Protein AF-T2S8B1-F1 (afdb_monomer_lite)

Sequence (122 aa):
MKKNGHFKDFAWKKCLLGASVVALLVGCSPHIIETNEVALKL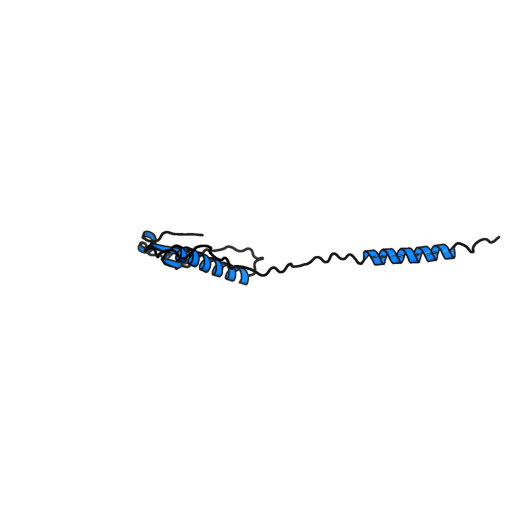NYHPASAKAQALDEKILLLRPAFQYSDNIAKEYENKFKNQTAIKVEEILQNQGYKVISVDSSDKDDFSFAQKKKGIWLSL

Structure (mmCIF, N/CA/C/O backbone):
data_AF-T2S8B1-F1
#
_entry.id   AF-T2S8B1-F1
#
loop_
_atom_site.group_PDB
_atom_site.id
_atom_site.type_symbol
_atom_site.label_atom_id
_atom_site.label_alt_id
_atom_site.label_comp_id
_atom_site.label_asym_id
_atom_site.label_entity_id
_atom_site.label_seq_id
_atom_site.pdbx_PDB_ins_code
_atom_site.Cartn_x
_atom_site.Cartn_y
_atom_site.Cartn_z
_atom_site.occupancy
_atom_site.B_iso_or_equiv
_atom_site.auth_seq_id
_atom_site.auth_comp_id
_atom_site.auth_asym_id
_atom_site.auth_atom_id
_atom_site.pdbx_PDB_model_num
ATOM 1 N N . MET A 1 1 ? 28.554 24.770 -88.833 1.00 37.09 1 MET A N 1
ATOM 2 C CA . MET A 1 1 ? 29.086 24.234 -87.550 1.00 37.09 1 MET A CA 1
ATOM 3 C C . MET A 1 1 ? 29.748 25.401 -86.824 1.00 37.09 1 MET A C 1
ATOM 5 O O . MET A 1 1 ? 30.486 26.106 -87.482 1.00 37.09 1 MET A O 1
ATOM 9 N N . LYS A 1 2 ? 29.501 25.757 -85.560 1.00 38.88 2 LYS A N 1
ATOM 10 C CA . LYS A 1 2 ? 29.122 25.000 -84.361 1.00 38.88 2 LYS A CA 1
ATOM 11 C C . LYS A 1 2 ? 28.111 25.814 -83.525 1.00 38.88 2 LYS A C 1
ATOM 13 O O . LYS A 1 2 ? 28.406 26.930 -83.118 1.00 38.88 2 LYS A O 1
ATOM 18 N N . LYS A 1 3 ? 26.942 25.227 -83.244 1.00 51.19 3 LYS A N 1
ATOM 19 C CA . LYS A 1 3 ? 26.180 25.496 -82.009 1.00 51.19 3 LYS A CA 1
ATOM 20 C C . LYS A 1 3 ? 26.994 24.907 -80.846 1.00 51.19 3 LYS A C 1
ATOM 22 O O . LYS A 1 3 ? 27.731 23.964 -81.114 1.00 51.19 3 LYS A O 1
ATOM 27 N N . ASN A 1 4 ? 26.898 25.468 -79.632 1.00 48.06 4 ASN A N 1
ATOM 28 C CA . ASN A 1 4 ? 27.032 24.789 -78.314 1.00 48.06 4 ASN A CA 1
ATOM 29 C C . ASN A 1 4 ? 27.369 25.760 -77.153 1.00 48.06 4 ASN A C 1
ATOM 31 O O . ASN A 1 4 ? 28.161 25.431 -76.276 1.00 48.06 4 ASN A O 1
ATOM 35 N N . GLY A 1 5 ? 26.764 26.954 -77.111 1.00 51.72 5 GLY A N 1
ATOM 36 C CA . GLY A 1 5 ? 26.863 27.849 -75.943 1.00 51.72 5 GLY A CA 1
ATOM 37 C C . GLY A 1 5 ? 25.795 27.613 -74.866 1.00 51.72 5 GLY A C 1
ATOM 38 O O . GLY A 1 5 ? 25.957 28.043 -73.737 1.00 51.72 5 GLY A O 1
ATOM 39 N N . HIS A 1 6 ? 24.709 26.904 -75.186 1.00 50.03 6 HIS A N 1
ATOM 40 C CA . HIS A 1 6 ? 23.467 26.975 -74.400 1.00 50.03 6 HIS A CA 1
ATOM 41 C C . HIS A 1 6 ? 23.250 25.812 -73.409 1.00 50.03 6 HIS A C 1
ATOM 43 O O . HIS A 1 6 ? 22.222 25.752 -72.737 1.00 50.03 6 HIS A O 1
ATOM 49 N N . PHE A 1 7 ? 24.185 24.855 -73.334 1.00 50.47 7 PHE A N 1
ATOM 50 C CA . PHE A 1 7 ? 24.013 23.622 -72.545 1.00 50.47 7 PHE A CA 1
ATOM 51 C C . PHE A 1 7 ? 24.642 23.696 -71.142 1.00 50.47 7 PHE A C 1
ATOM 53 O O . PHE A 1 7 ? 24.221 22.974 -70.240 1.00 50.47 7 PHE A O 1
ATOM 60 N N . LYS A 1 8 ? 25.630 24.578 -70.929 1.00 49.50 8 LYS A N 1
ATOM 61 C CA . LYS A 1 8 ? 26.350 24.681 -69.647 1.00 49.50 8 LYS A CA 1
ATOM 62 C C . LYS A 1 8 ? 25.546 25.405 -68.560 1.00 49.50 8 LYS A C 1
ATOM 64 O O . LYS A 1 8 ? 25.547 24.953 -67.418 1.00 49.50 8 LYS A O 1
ATOM 69 N N . ASP A 1 9 ? 24.782 26.436 -68.919 1.00 52.03 9 ASP A N 1
ATOM 70 C CA . ASP A 1 9 ? 23.991 27.208 -67.946 1.00 52.03 9 ASP A CA 1
ATOM 71 C C . ASP A 1 9 ? 22.793 26.432 -67.383 1.00 52.03 9 ASP A C 1
ATOM 73 O O . ASP A 1 9 ? 22.366 26.646 -66.246 1.00 52.03 9 ASP A O 1
ATOM 77 N N . PHE A 1 10 ? 22.260 25.483 -68.159 1.00 51.00 10 PHE A N 1
ATOM 78 C CA . PHE A 1 10 ? 21.104 24.686 -67.752 1.00 51.00 10 PHE A CA 1
ATOM 79 C C . PHE A 1 10 ? 21.473 23.608 -66.722 1.00 51.00 10 PHE A C 1
ATOM 81 O O . PHE A 1 10 ? 20.703 23.334 -65.800 1.00 51.00 10 PHE A O 1
ATOM 88 N N . ALA A 1 11 ? 22.672 23.028 -66.842 1.00 53.75 11 ALA A N 1
ATOM 89 C CA . ALA A 1 11 ? 23.178 22.018 -65.915 1.00 53.75 11 ALA A CA 1
ATOM 90 C C . ALA A 1 11 ? 23.499 22.612 -64.531 1.00 53.75 11 ALA A C 1
ATOM 92 O O . ALA A 1 11 ? 23.162 22.014 -63.510 1.00 53.75 11 ALA A O 1
ATOM 93 N N . TRP A 1 12 ? 24.064 23.825 -64.485 1.00 51.28 12 TRP A N 1
ATOM 94 C CA . TRP A 1 12 ? 24.413 24.497 -63.227 1.00 51.28 12 TRP A CA 1
ATOM 95 C C . TRP A 1 12 ? 23.177 24.880 -62.397 1.00 51.28 12 TRP A C 1
ATOM 97 O O . TRP A 1 12 ? 23.136 24.650 -61.187 1.00 51.28 12 TRP A O 1
ATOM 107 N N . LYS A 1 13 ? 22.120 25.390 -63.050 1.00 50.66 13 LYS A N 1
ATOM 108 C CA . LYS A 1 13 ? 20.852 25.724 -62.376 1.00 50.66 13 LYS A CA 1
ATOM 109 C C . LYS A 1 13 ? 20.132 24.497 -61.810 1.00 50.66 13 LYS A C 1
ATOM 111 O O . LYS A 1 13 ? 19.527 24.596 -60.745 1.00 50.66 13 LYS A O 1
ATOM 116 N N . LYS A 1 14 ? 20.215 23.339 -62.477 1.00 50.62 14 LYS A N 1
ATOM 117 C CA . LYS A 1 14 ? 19.619 22.093 -61.967 1.00 50.62 14 LYS A CA 1
ATOM 118 C C . LYS A 1 14 ? 20.369 21.519 -60.762 1.00 50.62 14 LYS A C 1
ATOM 120 O O . LYS A 1 14 ? 19.715 21.017 -59.853 1.00 50.62 14 LYS A O 1
ATOM 125 N N . CYS A 1 15 ? 21.695 21.654 -60.704 1.00 52.75 15 CYS A N 1
ATOM 126 C CA . CYS A 1 15 ? 22.467 21.236 -59.529 1.00 52.75 15 CYS A CA 1
ATOM 127 C C . CYS A 1 15 ? 22.177 22.097 -58.287 1.00 52.75 15 CYS A C 1
ATOM 129 O O . CYS A 1 15 ? 22.045 21.552 -57.193 1.00 52.75 15 CYS A O 1
ATOM 131 N N . LEU A 1 16 ? 22.007 23.416 -58.447 1.00 53.12 16 LEU A N 1
ATOM 132 C CA . LEU A 1 16 ? 21.662 24.315 -57.333 1.00 53.12 16 LEU A CA 1
ATOM 133 C C . LEU A 1 16 ? 20.270 24.032 -56.749 1.00 53.12 16 LEU A C 1
ATOM 135 O O . LEU A 1 16 ? 20.091 24.066 -55.533 1.00 53.12 16 LEU A O 1
ATOM 139 N N . LEU A 1 17 ? 19.296 23.698 -57.599 1.00 52.44 17 LEU A N 1
ATOM 140 C CA . LEU A 1 17 ? 17.947 23.345 -57.148 1.00 52.44 17 LEU A CA 1
ATOM 141 C C . LEU A 1 17 ? 17.897 21.969 -56.463 1.00 52.44 17 LEU A C 1
ATOM 143 O O . LEU A 1 17 ? 17.157 21.802 -55.499 1.00 52.44 17 LEU A O 1
ATOM 147 N N . GLY A 1 18 ? 18.709 21.003 -56.908 1.00 53.03 18 GLY A N 1
ATOM 148 C CA . GLY A 1 18 ? 18.773 19.668 -56.300 1.00 53.03 18 GLY A CA 1
ATOM 149 C C . GLY A 1 18 ? 19.354 19.669 -54.882 1.00 53.03 18 GLY A C 1
ATOM 150 O O . GLY A 1 18 ? 18.817 19.004 -53.999 1.00 53.03 18 GLY A O 1
ATOM 151 N N . ALA A 1 19 ? 20.399 20.464 -54.632 1.00 54.19 19 ALA A N 1
ATOM 152 C CA . ALA A 1 19 ? 21.019 20.558 -53.308 1.00 54.19 19 ALA A CA 1
ATOM 153 C C . ALA A 1 19 ? 20.104 21.231 -52.264 1.00 54.19 19 ALA A C 1
ATOM 155 O O . ALA A 1 19 ? 20.130 20.866 -51.089 1.00 54.19 19 ALA A O 1
ATOM 156 N N . SER A 1 20 ? 19.247 22.168 -52.691 1.00 52.59 20 SER A N 1
ATOM 157 C CA . SER A 1 20 ? 18.318 22.869 -51.796 1.00 52.59 20 SER A CA 1
ATOM 158 C C . SER A 1 20 ? 17.192 21.974 -51.266 1.00 52.59 20 SER A C 1
ATOM 160 O O . SER A 1 20 ? 16.754 22.170 -50.135 1.00 52.59 20 SER A O 1
ATOM 162 N N . VAL A 1 21 ? 16.723 20.995 -52.049 1.00 55.69 21 VAL A N 1
ATOM 163 C CA . VAL A 1 21 ? 15.638 20.086 -51.626 1.00 55.69 21 VAL A CA 1
ATOM 164 C C . VAL A 1 21 ? 16.138 19.058 -50.608 1.00 55.69 21 VAL A C 1
ATOM 166 O O . VAL A 1 21 ? 15.418 18.724 -49.672 1.00 55.69 21 VAL A O 1
ATOM 169 N N . VAL A 1 22 ? 17.389 18.605 -50.728 1.00 54.31 22 VAL A N 1
ATOM 170 C CA . VAL A 1 22 ? 17.976 17.642 -49.779 1.00 54.31 22 VAL A CA 1
ATOM 171 C C . VAL A 1 22 ? 18.203 18.283 -48.405 1.00 54.31 22 VAL A C 1
ATOM 173 O O . VAL A 1 22 ? 17.934 17.644 -47.392 1.00 54.31 22 VAL A O 1
ATOM 176 N N . ALA A 1 23 ? 18.601 19.560 -48.353 1.00 56.38 23 ALA A N 1
ATOM 177 C CA . ALA A 1 23 ? 18.755 20.299 -47.095 1.00 56.38 23 ALA A CA 1
ATOM 178 C C . ALA A 1 23 ? 17.425 20.500 -46.339 1.00 56.38 23 ALA A C 1
ATOM 180 O O . ALA A 1 23 ? 17.411 20.502 -45.112 1.00 56.38 23 ALA A O 1
ATOM 181 N N . LEU A 1 24 ? 16.302 20.619 -47.058 1.00 54.19 24 LEU A N 1
ATOM 182 C CA . LEU A 1 24 ? 14.967 20.735 -46.459 1.00 54.19 24 LEU A CA 1
ATOM 183 C C . LEU A 1 24 ? 14.453 19.410 -45.867 1.00 54.19 24 LEU A C 1
ATOM 185 O O . LEU A 1 24 ? 13.604 19.439 -44.982 1.00 54.19 24 LEU A O 1
ATOM 189 N N . LEU A 1 25 ? 14.970 18.258 -46.312 1.00 54.66 25 LEU A N 1
ATOM 190 C CA . LEU A 1 25 ? 14.494 16.935 -45.881 1.00 54.66 25 LEU A CA 1
ATOM 191 C C . LEU A 1 25 ? 15.266 16.340 -44.693 1.00 54.66 25 LEU A C 1
ATOM 193 O O . LEU A 1 25 ? 14.736 15.469 -44.011 1.00 54.66 25 LEU A O 1
ATOM 197 N N . VAL A 1 26 ? 16.472 16.829 -44.388 1.00 56.03 26 VAL A N 1
ATOM 198 C CA . VAL A 1 26 ? 17.228 16.426 -43.180 1.00 56.03 26 VAL A CA 1
ATOM 199 C C . VAL A 1 26 ? 16.809 17.185 -41.910 1.00 56.03 26 VAL A C 1
ATOM 201 O O . VAL A 1 26 ? 17.327 16.909 -40.833 1.00 56.03 26 VAL A O 1
ATOM 204 N N . GLY A 1 27 ? 15.859 18.123 -42.013 1.00 50.53 27 GLY A N 1
ATOM 205 C CA . GLY A 1 27 ? 15.382 18.947 -40.893 1.00 50.53 27 GLY A CA 1
ATOM 206 C C . GLY A 1 27 ? 14.158 18.411 -40.141 1.00 50.53 27 GLY A C 1
ATOM 207 O O . GLY A 1 27 ? 13.821 18.945 -39.089 1.00 50.53 27 GLY A O 1
ATOM 208 N N . CYS A 1 28 ? 13.496 17.359 -40.631 1.00 60.09 28 CYS A N 1
ATOM 209 C CA . CYS A 1 28 ? 12.360 16.732 -39.950 1.00 60.09 28 CYS A CA 1
ATOM 210 C C . CYS A 1 28 ? 12.799 15.451 -39.242 1.00 60.09 28 CYS A C 1
ATOM 212 O O . CYS A 1 28 ? 12.247 14.381 -39.484 1.00 60.09 28 CYS A O 1
ATOM 214 N N . SER A 1 29 ? 13.801 15.550 -38.367 1.00 49.81 29 SER A N 1
ATOM 215 C CA . SER A 1 29 ? 13.947 14.518 -37.346 1.00 49.81 29 SER A CA 1
ATOM 216 C C . SER A 1 29 ? 12.747 14.693 -36.417 1.00 49.81 29 SER A C 1
ATOM 218 O O . SER A 1 29 ? 12.625 15.772 -35.824 1.00 49.81 29 SER A O 1
ATOM 220 N N . PRO A 1 30 ? 11.801 13.738 -36.332 1.00 56.31 30 PRO A N 1
ATOM 221 C CA . PRO A 1 30 ? 10.758 13.850 -35.337 1.00 56.31 30 PRO A CA 1
ATOM 222 C C . PRO A 1 30 ? 11.483 13.922 -34.000 1.00 56.31 30 PRO A C 1
ATOM 224 O O . PRO A 1 30 ? 12.239 13.017 -33.646 1.00 56.31 30 PRO A O 1
ATOM 227 N N . HIS A 1 31 ? 11.296 15.027 -33.281 1.00 52.78 31 HIS A N 1
ATOM 228 C CA . HIS A 1 31 ? 11.609 15.078 -31.865 1.00 52.78 31 HIS A CA 1
ATOM 229 C C . HIS A 1 31 ? 10.639 14.094 -31.207 1.00 52.78 31 HIS A C 1
ATOM 231 O O . HIS A 1 31 ? 9.553 14.455 -30.759 1.00 52.78 31 HIS A O 1
ATOM 237 N N . ILE A 1 32 ? 10.988 12.809 -31.257 1.00 54.50 32 ILE A N 1
ATOM 238 C CA . ILE A 1 32 ? 10.390 11.804 -30.405 1.00 54.50 32 ILE A CA 1
ATOM 239 C C . ILE A 1 32 ? 10.825 12.262 -29.027 1.00 54.50 32 ILE A C 1
ATOM 241 O O . ILE A 1 32 ? 12.008 12.242 -28.693 1.00 54.50 32 ILE A O 1
ATOM 245 N N . ILE A 1 33 ? 9.870 12.800 -28.280 1.00 56.59 33 ILE A N 1
ATOM 246 C CA . ILE A 1 33 ? 10.015 13.011 -26.851 1.00 56.59 33 ILE A CA 1
ATOM 247 C C . ILE A 1 33 ? 10.091 11.594 -26.275 1.00 56.59 33 ILE A C 1
ATOM 249 O O . ILE A 1 33 ? 9.080 11.002 -25.900 1.00 56.59 33 ILE A O 1
ATOM 253 N N . GLU A 1 34 ? 11.278 10.990 -26.339 1.00 58.84 34 GLU A N 1
ATOM 254 C CA . GLU A 1 34 ? 11.610 9.845 -25.512 1.00 58.84 34 GLU A CA 1
ATOM 255 C C . GLU A 1 34 ? 11.482 10.331 -24.071 1.00 58.84 34 GLU A C 1
ATOM 257 O O . GLU A 1 34 ? 12.024 11.370 -23.710 1.00 58.84 34 GLU A O 1
ATOM 262 N N . THR A 1 35 ? 10.662 9.612 -23.311 1.00 57.09 35 THR A N 1
ATOM 263 C CA . THR A 1 35 ? 10.375 9.819 -21.890 1.00 57.09 35 THR A CA 1
ATOM 264 C C . THR A 1 35 ? 9.682 11.142 -21.545 1.00 57.09 35 THR A C 1
ATOM 266 O O . THR A 1 35 ? 10.249 12.117 -21.064 1.00 57.09 35 THR A O 1
ATOM 269 N N . ASN A 1 36 ? 8.351 11.129 -21.661 1.00 55.84 36 ASN A N 1
ATOM 270 C CA . ASN A 1 36 ? 7.527 11.946 -20.775 1.00 55.84 36 ASN A CA 1
ATOM 271 C C . ASN A 1 36 ? 7.716 11.396 -19.346 1.00 55.84 36 ASN A C 1
ATOM 273 O O . ASN A 1 36 ? 6.995 10.492 -18.921 1.00 55.84 36 ASN A O 1
ATOM 277 N N . GLU A 1 37 ? 8.766 11.846 -18.654 1.00 67.38 37 GLU A N 1
ATOM 278 C CA . GLU A 1 37 ? 9.046 11.485 -17.263 1.00 67.38 37 GLU A CA 1
ATOM 279 C C . GLU A 1 37 ? 7.990 12.123 -16.357 1.00 67.38 37 GLU A C 1
ATOM 281 O O . GLU A 1 37 ? 8.160 13.201 -15.785 1.00 67.38 37 GLU A O 1
ATOM 286 N N . VAL A 1 38 ? 6.842 11.458 -16.252 1.00 78.69 38 VAL A N 1
ATOM 287 C CA . VAL A 1 38 ? 5.789 11.855 -15.325 1.00 78.69 38 VAL A CA 1
ATOM 288 C C . VAL A 1 38 ? 6.217 11.454 -13.919 1.00 78.69 38 VAL A C 1
ATOM 290 O O . VAL A 1 38 ? 6.459 10.281 -13.633 1.00 78.69 38 VAL A O 1
ATOM 293 N N . ALA A 1 39 ? 6.285 12.434 -13.020 1.00 82.69 39 ALA A N 1
ATOM 294 C CA . ALA A 1 39 ? 6.609 12.183 -11.624 1.00 82.69 39 ALA A CA 1
ATOM 295 C C . ALA A 1 39 ? 5.601 11.212 -10.984 1.00 82.69 39 ALA A C 1
ATOM 297 O O . ALA A 1 39 ? 4.383 11.394 -11.078 1.00 82.69 39 ALA A O 1
ATOM 298 N N . LEU A 1 40 ? 6.117 10.200 -10.282 1.00 84.75 40 LEU A N 1
ATOM 299 C CA . LEU A 1 40 ? 5.300 9.234 -9.555 1.00 84.75 40 LEU A CA 1
ATOM 300 C C . LEU A 1 40 ? 4.477 9.936 -8.460 1.00 84.75 40 LEU A C 1
ATOM 302 O O . LEU A 1 40 ? 5.034 10.510 -7.522 1.00 84.75 40 LEU A O 1
ATOM 306 N N . LYS A 1 41 ? 3.147 9.842 -8.555 1.00 87.75 41 LYS A N 1
ATOM 307 C CA . LYS A 1 41 ? 2.196 10.483 -7.637 1.00 87.75 41 LYS A CA 1
ATOM 308 C C . LYS A 1 41 ? 1.341 9.430 -6.921 1.00 87.75 41 LYS A C 1
ATOM 310 O O . LYS A 1 41 ? 0.400 8.900 -7.499 1.00 87.75 41 LYS A O 1
ATOM 315 N N . LEU A 1 42 ? 1.665 9.133 -5.660 1.00 86.38 42 LEU A N 1
ATOM 316 C CA . LEU A 1 42 ? 1.002 8.104 -4.825 1.00 86.38 42 LEU A CA 1
ATOM 317 C C . LEU A 1 42 ? 0.157 8.685 -3.680 1.00 86.38 42 LEU A C 1
ATOM 319 O O . LEU A 1 42 ? -0.137 8.035 -2.682 1.00 86.38 42 LEU A O 1
ATOM 323 N N . ASN A 1 43 ? -0.216 9.946 -3.809 1.00 82.88 43 ASN A N 1
ATOM 324 C CA . ASN A 1 43 ? -0.875 10.755 -2.800 1.00 82.88 43 ASN A CA 1
ATOM 325 C C . ASN A 1 43 ? -2.361 10.880 -3.141 1.00 82.88 43 ASN A C 1
ATOM 327 O O . ASN A 1 43 ? -2.806 11.880 -3.705 1.00 82.88 43 ASN A O 1
ATOM 331 N N . TYR A 1 44 ? -3.118 9.843 -2.785 1.00 85.19 44 TYR A N 1
ATOM 332 C CA . TYR A 1 44 ? -4.574 9.911 -2.727 1.00 85.19 44 TYR A CA 1
ATOM 333 C C . TYR A 1 44 ? -5.007 10.652 -1.457 1.00 85.19 44 TYR A C 1
ATOM 335 O O . TYR A 1 44 ? -4.449 10.427 -0.380 1.00 85.19 44 TYR A O 1
ATOM 343 N N . HIS A 1 45 ? -5.984 11.549 -1.581 1.00 83.25 45 HIS A N 1
ATOM 344 C CA . HIS A 1 45 ? -6.569 12.2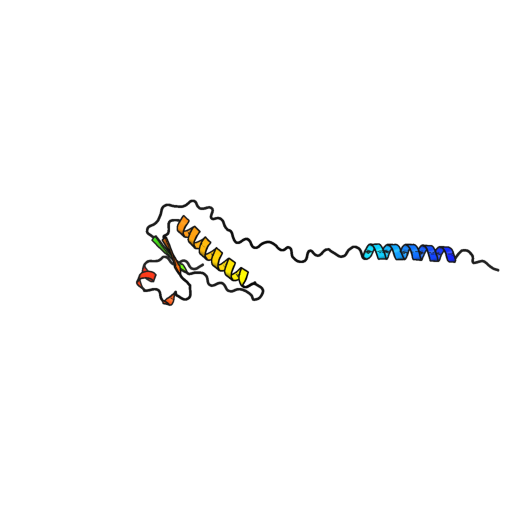58 -0.448 1.00 83.25 45 HIS A CA 1
ATOM 345 C C . HIS A 1 45 ? -7.981 11.709 -0.212 1.00 83.25 45 HIS A C 1
ATOM 347 O O . HIS A 1 45 ? -8.840 11.898 -1.076 1.00 83.25 45 HIS A O 1
ATOM 353 N N . PRO A 1 46 ? -8.235 11.004 0.906 1.00 78.62 46 PRO A N 1
ATOM 354 C CA . PRO A 1 46 ? -9.573 10.524 1.218 1.00 78.62 46 PRO A CA 1
ATOM 355 C C . PRO A 1 46 ? -10.526 11.711 1.369 1.00 78.62 46 PRO A C 1
ATOM 357 O O . PRO A 1 46 ? -10.240 12.646 2.112 1.00 78.62 46 PRO A O 1
ATOM 360 N N . ALA A 1 47 ? -11.666 11.674 0.680 1.00 79.75 47 ALA A N 1
ATOM 361 C CA . ALA A 1 47 ? -12.684 12.723 0.779 1.00 79.75 47 ALA A CA 1
ATOM 362 C C . ALA A 1 47 ? -13.492 12.664 2.093 1.00 79.75 47 ALA A C 1
ATOM 364 O O . ALA A 1 47 ? -14.326 13.529 2.352 1.00 79.75 47 ALA A O 1
ATOM 365 N N . SER A 1 48 ? -13.289 11.628 2.908 1.00 73.94 48 SER A N 1
ATOM 366 C CA . SER A 1 48 ? -14.062 11.369 4.118 1.00 73.94 48 SER A CA 1
ATOM 367 C C . SER A 1 48 ? -13.622 12.261 5.279 1.00 73.94 48 SER A C 1
ATOM 369 O O . SER A 1 48 ? -12.477 12.211 5.728 1.00 73.94 48 SER A O 1
ATOM 371 N N . ALA A 1 49 ? -14.571 13.033 5.814 1.00 75.69 49 ALA A N 1
ATOM 372 C CA . ALA A 1 49 ? -14.432 13.646 7.128 1.00 75.69 49 ALA A CA 1
ATOM 373 C C . ALA A 1 49 ? -14.337 12.552 8.203 1.00 75.69 49 ALA A C 1
ATOM 375 O O . ALA A 1 49 ? -14.963 11.498 8.081 1.00 75.69 49 ALA A O 1
ATOM 376 N N . LYS A 1 50 ? -13.553 12.807 9.255 1.00 82.19 50 LYS A N 1
ATOM 377 C CA . LYS A 1 50 ? -13.348 11.858 10.352 1.00 82.19 50 LYS A CA 1
ATOM 378 C C . LYS A 1 50 ? -14.679 11.576 11.060 1.00 82.19 50 LYS A C 1
ATOM 380 O O . LYS A 1 50 ? -15.266 12.479 11.653 1.00 82.19 50 LYS A O 1
ATOM 385 N N . ALA A 1 51 ? -15.143 10.335 10.978 1.00 86.06 51 ALA A N 1
ATOM 386 C CA . ALA A 1 51 ? -16.339 9.853 11.649 1.00 86.06 51 ALA A CA 1
ATOM 387 C C . ALA A 1 51 ? -16.104 9.683 13.158 1.00 86.06 51 ALA A C 1
ATOM 389 O O . ALA A 1 51 ? -14.972 9.715 13.653 1.00 86.06 51 ALA A O 1
ATOM 390 N N . GLN A 1 52 ? -17.194 9.498 13.902 1.00 89.12 52 GLN A N 1
ATOM 391 C CA . GLN A 1 52 ? -17.123 9.150 15.316 1.00 89.12 52 GLN A CA 1
ATOM 392 C C . GLN A 1 52 ? -16.456 7.778 15.492 1.00 89.12 52 GLN A C 1
ATOM 394 O O . GLN A 1 52 ? -16.660 6.877 14.682 1.00 89.12 52 GLN A O 1
ATOM 399 N N . ALA A 1 53 ? -15.648 7.625 16.545 1.00 88.25 53 ALA A N 1
ATOM 400 C CA . ALA A 1 53 ? -14.959 6.370 16.820 1.00 88.25 53 ALA A CA 1
ATOM 401 C C . ALA A 1 53 ? -15.957 5.237 17.112 1.00 88.25 53 ALA A C 1
ATOM 403 O O . ALA A 1 53 ? -16.861 5.390 17.934 1.00 88.25 53 ALA A O 1
ATOM 404 N N . LEU A 1 54 ? -15.743 4.102 16.456 1.00 86.12 54 LEU A N 1
ATOM 405 C CA . LEU A 1 54 ? -16.410 2.829 16.686 1.00 86.12 54 LEU A CA 1
ATOM 406 C C . LEU A 1 54 ? -15.583 2.018 17.697 1.00 86.12 54 LEU A C 1
ATOM 408 O O . LEU A 1 54 ? -14.354 2.101 17.709 1.00 86.12 54 LEU A O 1
ATOM 412 N N . ASP A 1 55 ? -16.230 1.180 18.513 1.00 85.62 55 ASP A N 1
ATOM 413 C CA . ASP A 1 55 ? -15.528 0.206 19.381 1.00 85.62 55 ASP A CA 1
ATOM 414 C C . ASP A 1 55 ? -15.108 -1.069 18.610 1.00 85.62 55 ASP A C 1
ATOM 416 O O . ASP A 1 55 ? -14.700 -2.088 19.171 1.00 85.62 55 ASP A O 1
ATOM 420 N N . GLU A 1 56 ? -15.201 -1.020 17.281 1.00 84.56 56 GLU A N 1
ATOM 421 C CA . GLU A 1 56 ? -14.862 -2.117 16.389 1.00 84.56 56 GLU A CA 1
ATOM 422 C C . GLU A 1 56 ? -13.390 -2.061 15.971 1.00 84.56 56 GLU A C 1
ATOM 424 O O . GLU A 1 56 ? -12.829 -1.007 15.645 1.00 84.56 56 GLU A O 1
ATOM 429 N N . LYS A 1 57 ? -12.752 -3.236 15.972 1.00 86.31 57 LYS A N 1
ATOM 430 C CA . LYS A 1 57 ? -11.354 -3.401 15.574 1.00 86.31 57 LYS A CA 1
ATOM 431 C C . LYS A 1 57 ? -11.277 -4.108 14.233 1.00 86.31 57 LYS A C 1
ATOM 433 O O . LYS A 1 57 ? -11.818 -5.204 14.083 1.00 86.31 57 LYS A O 1
ATOM 438 N N . ILE A 1 58 ? -10.536 -3.517 13.304 1.00 85.31 58 ILE A N 1
ATOM 439 C CA . ILE A 1 58 ? -10.214 -4.142 12.023 1.00 85.31 58 ILE A CA 1
ATOM 440 C C . ILE A 1 58 ? -8.770 -4.608 12.063 1.00 85.31 58 ILE A C 1
ATOM 442 O O . ILE A 1 58 ? -7.864 -3.851 12.416 1.00 85.31 58 ILE A O 1
ATOM 446 N N . LEU A 1 59 ? -8.570 -5.864 11.684 1.00 84.56 59 LEU A N 1
ATOM 447 C CA . LEU A 1 59 ? -7.246 -6.394 11.420 1.00 84.56 59 LEU A CA 1
ATOM 448 C C . LEU A 1 59 ? -6.960 -6.203 9.927 1.00 84.56 59 LEU A C 1
ATOM 450 O O . LEU A 1 59 ? -7.633 -6.803 9.087 1.00 84.56 59 LEU A O 1
ATOM 454 N N . LEU A 1 60 ? -6.001 -5.338 9.601 1.00 85.56 60 LEU A N 1
ATOM 455 C CA . LEU A 1 60 ? -5.632 -5.038 8.222 1.00 85.56 60 LEU A CA 1
ATOM 456 C C . LEU A 1 60 ? -4.429 -5.887 7.822 1.00 85.56 60 LEU A C 1
ATOM 458 O O . LEU A 1 60 ? -3.306 -5.636 8.259 1.00 85.56 60 LEU A O 1
ATOM 462 N N . LEU A 1 61 ? -4.670 -6.874 6.963 1.00 83.06 61 LEU A N 1
ATOM 463 C CA . LEU A 1 61 ? -3.602 -7.642 6.334 1.00 83.06 61 LEU A CA 1
ATOM 464 C C . LEU A 1 61 ? -2.962 -6.794 5.238 1.00 83.06 61 LEU A C 1
ATOM 466 O O . LEU A 1 61 ? -3.640 -6.348 4.311 1.00 83.06 61 LEU A O 1
ATOM 470 N N . ARG A 1 62 ? -1.651 -6.566 5.332 1.00 79.69 62 ARG A N 1
ATOM 471 C CA . ARG A 1 62 ? -0.942 -5.807 4.301 1.00 79.69 62 ARG A CA 1
ATOM 472 C C . ARG A 1 62 ? -0.947 -6.576 2.980 1.00 79.69 62 ARG A C 1
ATOM 474 O O . ARG A 1 62 ? -0.484 -7.720 2.962 1.00 79.69 62 ARG A O 1
ATOM 481 N N . PRO A 1 63 ? -1.390 -5.955 1.875 1.00 73.81 63 PRO A N 1
ATOM 482 C CA . PRO A 1 63 ? -1.454 -6.625 0.587 1.00 73.81 63 PRO A CA 1
ATOM 483 C C . PRO A 1 63 ? -0.063 -7.067 0.119 1.00 73.81 63 PRO A C 1
ATOM 485 O O . PRO A 1 63 ? 0.931 -6.340 0.241 1.00 73.81 63 PRO A O 1
ATOM 488 N N . ALA A 1 64 ? -0.007 -8.285 -0.415 1.00 82.06 64 ALA A N 1
ATOM 489 C CA . ALA A 1 64 ? 1.169 -8.844 -1.062 1.00 82.06 64 ALA A CA 1
ATOM 490 C C . ALA A 1 64 ? 1.039 -8.633 -2.574 1.00 82.06 64 ALA A C 1
ATOM 492 O O . ALA A 1 64 ? 0.376 -9.398 -3.270 1.00 82.06 64 ALA A O 1
ATOM 493 N N . PHE A 1 65 ? 1.647 -7.560 -3.072 1.00 85.00 65 PHE A N 1
ATOM 494 C CA . PHE A 1 65 ? 1.650 -7.250 -4.498 1.00 85.00 65 PHE A CA 1
ATOM 495 C C . PHE A 1 65 ? 2.682 -8.098 -5.242 1.00 85.00 65 PHE A C 1
ATOM 497 O O . PHE A 1 65 ? 3.792 -8.307 -4.752 1.00 85.00 65 PHE A O 1
ATOM 504 N N . GLN A 1 66 ? 2.312 -8.548 -6.438 1.00 88.44 66 GLN A N 1
ATOM 505 C CA . GLN A 1 66 ? 3.241 -9.114 -7.409 1.00 88.44 66 GLN A CA 1
ATOM 506 C C . GLN A 1 66 ? 3.553 -8.036 -8.444 1.00 88.44 66 GLN A C 1
ATOM 508 O O . GLN A 1 66 ? 2.638 -7.395 -8.963 1.00 88.44 66 GLN A O 1
ATOM 513 N N . TYR A 1 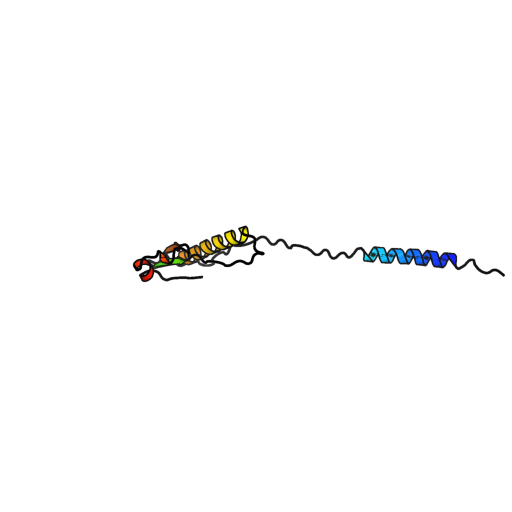67 ? 4.835 -7.834 -8.725 1.00 89.25 67 TYR A N 1
ATOM 514 C CA . TYR A 1 67 ? 5.309 -6.838 -9.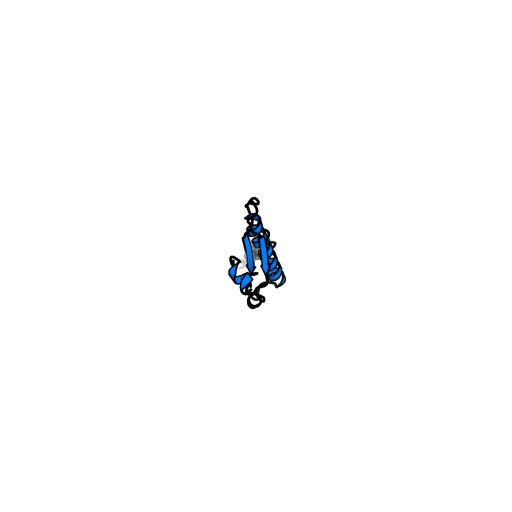678 1.00 89.25 67 TYR A CA 1
ATOM 515 C C . TYR A 1 67 ? 6.027 -7.531 -10.829 1.00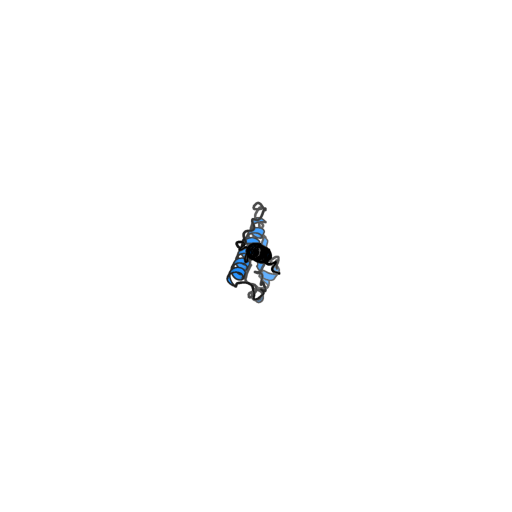 89.25 67 TYR A C 1
ATOM 517 O O . TYR A 1 67 ? 6.622 -8.593 -10.652 1.00 89.25 67 TYR A O 1
ATOM 525 N N . SER A 1 68 ? 5.937 -6.942 -12.015 1.00 91.56 68 SER A N 1
ATOM 526 C CA . SER A 1 68 ? 6.712 -7.359 -13.178 1.00 91.56 68 SER A CA 1
ATOM 527 C C . SER A 1 68 ? 8.133 -6.794 -13.113 1.00 91.56 68 SER A C 1
ATOM 529 O O . SER A 1 68 ? 8.344 -5.699 -12.595 1.00 91.56 68 SER A O 1
ATOM 531 N N . ASP A 1 69 ? 9.097 -7.501 -13.706 1.00 92.56 69 ASP A N 1
ATOM 532 C CA . ASP A 1 69 ? 10.536 -7.186 -13.607 1.00 92.56 69 ASP A CA 1
ATOM 533 C C . ASP A 1 69 ? 10.937 -5.804 -14.159 1.00 92.56 69 ASP A C 1
ATOM 535 O O . ASP A 1 69 ? 12.028 -5.305 -13.895 1.00 92.56 69 ASP A O 1
ATOM 539 N N . ASN A 1 70 ? 10.066 -5.169 -14.947 1.00 91.69 70 ASN A N 1
ATOM 540 C CA . ASN A 1 70 ? 10.272 -3.828 -15.492 1.00 91.69 70 ASN A CA 1
ATOM 541 C C . ASN A 1 70 ? 9.976 -2.699 -14.487 1.00 91.69 70 ASN A C 1
ATOM 543 O O . ASN A 1 70 ? 10.202 -1.531 -14.808 1.00 91.69 70 ASN A O 1
ATOM 547 N N . ILE A 1 71 ? 9.444 -3.013 -13.303 1.00 90.69 71 ILE A N 1
ATOM 548 C CA . ILE A 1 71 ? 9.178 -2.032 -12.253 1.00 90.69 71 ILE A CA 1
ATOM 549 C C . ILE A 1 71 ? 10.415 -1.894 -11.369 1.00 90.69 71 ILE A C 1
ATOM 551 O O . ILE A 1 71 ? 10.957 -2.864 -10.848 1.00 90.69 71 ILE A O 1
ATOM 555 N N . ALA A 1 72 ? 10.871 -0.658 -11.162 1.00 91.12 72 ALA A N 1
ATOM 556 C CA . ALA A 1 72 ? 11.959 -0.415 -10.228 1.00 91.12 72 ALA A CA 1
ATOM 557 C C . ALA A 1 72 ? 11.513 -0.757 -8.798 1.00 91.12 72 ALA A C 1
ATOM 559 O O . ALA A 1 72 ? 10.481 -0.278 -8.326 1.00 91.12 72 ALA A O 1
ATOM 560 N N . LYS A 1 73 ? 12.350 -1.496 -8.064 1.00 90.31 73 LYS A N 1
ATOM 561 C CA . LYS A 1 73 ? 12.092 -1.902 -6.671 1.00 90.31 73 LYS A CA 1
ATOM 562 C C . LYS A 1 73 ? 11.774 -0.732 -5.732 1.00 90.31 73 LYS A C 1
ATOM 564 O O . LYS A 1 73 ? 11.035 -0.873 -4.760 1.00 90.31 73 LYS A O 1
ATOM 569 N N . GLU A 1 74 ? 12.314 0.449 -6.023 1.00 90.19 74 GLU A N 1
ATOM 570 C CA . GLU A 1 74 ? 11.968 1.678 -5.307 1.00 90.19 74 GLU A CA 1
ATOM 571 C C . GLU A 1 74 ? 10.476 2.025 -5.442 1.00 90.19 74 GLU A C 1
ATOM 573 O O . GLU A 1 74 ? 9.840 2.403 -4.457 1.00 90.19 74 GLU A O 1
ATOM 578 N N . TYR A 1 75 ? 9.901 1.871 -6.636 1.00 91.12 75 TYR A N 1
ATOM 579 C CA . TYR A 1 75 ? 8.486 2.133 -6.892 1.00 91.12 75 TYR A CA 1
ATOM 580 C C . TYR A 1 75 ? 7.590 1.091 -6.237 1.00 91.12 75 TYR A C 1
ATOM 582 O O . TYR A 1 75 ? 6.581 1.468 -5.646 1.00 91.12 75 TYR A O 1
ATOM 590 N N . GLU A 1 76 ? 7.992 -0.180 -6.244 1.00 91.44 76 GLU A N 1
ATOM 591 C CA . GLU A 1 76 ? 7.291 -1.241 -5.513 1.00 91.44 76 GLU A CA 1
ATOM 592 C C . GLU A 1 76 ? 7.183 -0.914 -4.019 1.00 91.44 76 GLU A C 1
ATOM 594 O O . GLU A 1 76 ? 6.098 -0.933 -3.433 1.00 91.44 76 GLU A O 1
ATOM 599 N N . ASN A 1 77 ? 8.311 -0.548 -3.401 1.00 89.50 77 ASN A N 1
ATOM 600 C CA . ASN A 1 77 ? 8.369 -0.212 -1.981 1.00 89.50 77 ASN A CA 1
ATOM 601 C C . ASN A 1 77 ? 7.544 1.041 -1.663 1.00 89.50 77 ASN A C 1
ATOM 603 O O . ASN A 1 77 ? 6.792 1.059 -0.684 1.00 89.50 77 ASN A O 1
ATOM 607 N N . LYS A 1 78 ? 7.648 2.087 -2.497 1.00 91.12 78 LYS A N 1
ATOM 608 C CA . LYS A 1 78 ? 6.848 3.311 -2.345 1.00 91.12 78 LYS A CA 1
ATOM 609 C C . LYS A 1 78 ? 5.354 3.012 -2.455 1.00 91.12 78 LYS A C 1
ATOM 611 O O . LYS A 1 78 ? 4.593 3.467 -1.602 1.00 91.12 78 LYS A O 1
ATOM 616 N N . PHE A 1 79 ? 4.940 2.233 -3.453 1.00 91.56 79 PHE A N 1
ATOM 617 C CA . PHE A 1 79 ? 3.542 1.863 -3.667 1.00 91.56 79 PHE A CA 1
ATOM 618 C C . PHE A 1 79 ? 2.982 1.035 -2.510 1.00 91.56 79 PHE A C 1
ATOM 620 O O . PHE A 1 79 ? 1.934 1.381 -1.960 1.00 91.56 79 PHE A O 1
ATOM 627 N N . LYS A 1 80 ? 3.710 -0.004 -2.081 1.00 89.62 80 LYS A N 1
ATOM 628 C CA . LYS A 1 80 ? 3.318 -0.861 -0.955 1.00 89.62 80 LYS A CA 1
ATOM 629 C C . LYS A 1 80 ? 3.103 -0.047 0.323 1.00 89.62 80 LYS A C 1
ATOM 631 O O . LYS A 1 80 ? 2.069 -0.186 0.975 1.00 89.62 80 LYS A O 1
ATOM 636 N N . ASN A 1 81 ? 4.049 0.833 0.652 1.00 88.25 81 ASN A N 1
ATOM 637 C CA . ASN A 1 81 ? 3.981 1.641 1.868 1.00 88.25 81 ASN A CA 1
ATOM 638 C C . ASN A 1 81 ? 2.838 2.659 1.813 1.00 88.25 81 ASN A C 1
ATOM 640 O O . ASN A 1 81 ? 2.066 2.761 2.765 1.00 88.25 81 ASN A O 1
ATOM 644 N N . GLN A 1 82 ? 2.696 3.384 0.699 1.00 90.25 82 GLN A N 1
ATOM 645 C CA . GLN A 1 82 ? 1.632 4.381 0.556 1.00 90.25 82 GLN A CA 1
ATOM 646 C C . GLN A 1 82 ? 0.246 3.739 0.583 1.00 90.25 82 GLN A C 1
ATOM 648 O O . GLN A 1 82 ? -0.648 4.258 1.243 1.00 90.25 82 GLN A O 1
ATOM 653 N N . THR A 1 83 ? 0.072 2.582 -0.058 1.00 90.06 83 THR A N 1
ATOM 654 C CA . THR A 1 83 ? -1.216 1.879 -0.056 1.00 90.06 83 THR A CA 1
ATOM 655 C C . THR A 1 83 ? -1.606 1.436 1.351 1.00 90.06 83 THR A C 1
ATOM 657 O O . THR A 1 83 ? -2.724 1.708 1.779 1.00 90.06 83 THR A O 1
ATOM 660 N N . ALA A 1 84 ? -0.684 0.825 2.103 1.00 87.75 84 ALA A N 1
ATOM 661 C CA . ALA A 1 84 ? -0.955 0.399 3.476 1.00 87.75 84 ALA A CA 1
ATOM 662 C C . ALA A 1 84 ? -1.365 1.581 4.373 1.00 87.75 84 ALA A C 1
ATOM 664 O O . ALA A 1 84 ? -2.381 1.504 5.060 1.00 87.75 84 ALA A O 1
ATOM 665 N N . ILE A 1 85 ? -0.625 2.694 4.299 1.00 89.69 85 ILE A N 1
ATOM 666 C CA . ILE A 1 85 ? -0.923 3.917 5.058 1.00 89.69 85 ILE A CA 1
ATOM 667 C C . ILE A 1 85 ? -2.304 4.466 4.683 1.00 89.69 85 ILE A C 1
ATOM 669 O O . ILE A 1 85 ? -3.102 4.780 5.560 1.00 89.69 85 ILE A O 1
ATOM 673 N N . LYS A 1 86 ? -2.616 4.571 3.386 1.00 90.88 86 LYS A N 1
ATOM 674 C CA . LYS A 1 86 ? -3.871 5.185 2.929 1.00 90.88 86 LYS A CA 1
ATOM 675 C C . LYS A 1 86 ? -5.097 4.353 3.261 1.00 90.88 86 LYS A C 1
ATOM 677 O O . LYS A 1 86 ? -6.130 4.913 3.612 1.00 90.88 86 LYS A O 1
ATOM 682 N N . VAL A 1 87 ? -4.988 3.034 3.181 1.00 89.69 87 VAL A N 1
ATOM 683 C CA . VAL A 1 87 ? -6.067 2.132 3.593 1.00 89.69 87 VAL A CA 1
ATOM 684 C C . VAL A 1 87 ? -6.306 2.248 5.094 1.00 89.69 87 VAL A C 1
ATOM 686 O O . VAL A 1 87 ? -7.452 2.380 5.518 1.00 89.69 87 VAL A O 1
ATOM 689 N N . GLU A 1 88 ? -5.238 2.251 5.892 1.00 90.62 88 GLU A N 1
ATOM 690 C CA . GLU A 1 88 ? -5.337 2.441 7.336 1.00 90.62 88 GLU A CA 1
ATOM 691 C C . GLU A 1 88 ? -5.996 3.787 7.682 1.00 90.62 88 GLU A C 1
ATOM 693 O O . GLU A 1 88 ? -6.946 3.812 8.464 1.00 90.62 88 GLU A O 1
ATOM 698 N N . GLU A 1 89 ? -5.581 4.882 7.038 1.00 90.94 89 GLU A N 1
ATOM 699 C CA . GLU A 1 89 ? -6.195 6.206 7.201 1.00 90.94 89 GLU A CA 1
ATOM 700 C C . GLU A 1 89 ? -7.688 6.208 6.838 1.00 90.94 89 GLU A C 1
ATOM 702 O O . GLU A 1 89 ? -8.495 6.782 7.566 1.00 90.94 89 GLU A O 1
ATOM 707 N N . ILE A 1 90 ? -8.086 5.563 5.735 1.00 91.06 90 ILE A N 1
ATOM 708 C CA . ILE A 1 90 ? -9.496 5.482 5.319 1.00 91.06 90 ILE A CA 1
ATOM 709 C C . ILE A 1 90 ? -10.335 4.778 6.389 1.00 91.06 90 ILE A C 1
ATOM 711 O O . ILE A 1 90 ? -11.400 5.278 6.755 1.00 91.06 90 ILE A O 1
ATOM 715 N N . LEU A 1 91 ? -9.856 3.649 6.912 1.00 90.88 91 LEU A N 1
ATOM 716 C CA . LEU A 1 91 ? -10.562 2.878 7.937 1.00 90.88 91 LEU A CA 1
ATOM 717 C C . LEU A 1 91 ? -10.625 3.639 9.268 1.00 90.88 91 LEU A C 1
ATOM 719 O O . LEU A 1 91 ? -11.673 3.690 9.911 1.00 90.88 91 LEU A O 1
ATOM 723 N N . GLN A 1 92 ? -9.539 4.303 9.660 1.00 91.44 92 GLN A N 1
ATOM 724 C CA . GLN A 1 92 ? -9.523 5.161 10.845 1.00 91.44 92 GLN A CA 1
ATOM 725 C C . GLN A 1 92 ? -10.476 6.355 10.696 1.00 91.44 92 GLN A C 1
ATOM 727 O O . GLN A 1 92 ? -11.183 6.705 11.641 1.00 91.44 92 GLN A O 1
ATOM 732 N N . ASN A 1 93 ? -10.553 6.954 9.505 1.00 92.06 93 ASN A N 1
ATOM 733 C CA . ASN A 1 93 ? -11.493 8.036 9.210 1.00 92.06 93 ASN A CA 1
ATOM 734 C C . ASN A 1 93 ? -12.950 7.569 9.236 1.00 92.06 93 ASN A C 1
ATOM 736 O O . ASN A 1 93 ? -13.833 8.388 9.462 1.00 92.06 93 ASN A O 1
ATOM 740 N N . GLN A 1 94 ? -13.212 6.277 9.054 1.00 90.75 94 GLN A N 1
ATOM 741 C CA . GLN A 1 94 ? -14.537 5.680 9.234 1.00 90.75 94 GLN A CA 1
ATOM 742 C C . GLN A 1 94 ? -14.853 5.332 10.698 1.00 90.75 94 GLN A C 1
ATOM 744 O O . GLN A 1 94 ? -15.965 4.903 10.989 1.00 90.75 94 GLN A O 1
ATOM 749 N N . GLY A 1 95 ? -13.912 5.553 11.620 1.00 90.62 95 GLY A N 1
ATOM 750 C CA . GLY A 1 95 ? -14.097 5.349 13.055 1.00 90.62 95 GLY A CA 1
ATOM 751 C C . GLY A 1 95 ? -13.499 4.052 13.596 1.00 90.62 95 GLY A C 1
ATOM 752 O O . GLY A 1 95 ? -13.518 3.855 14.807 1.00 90.62 95 GLY A O 1
ATOM 753 N N . TYR A 1 96 ? -12.934 3.179 12.760 1.00 91.12 96 TYR A N 1
ATOM 754 C CA . TYR A 1 96 ? -12.390 1.898 13.215 1.00 91.12 96 TYR A CA 1
ATOM 755 C C . TYR A 1 96 ? -11.044 2.037 13.928 1.00 91.12 96 TYR A C 1
ATOM 757 O O . TYR A 1 96 ? -10.195 2.859 13.570 1.00 91.12 96 TYR A O 1
ATOM 765 N N . LYS A 1 97 ? -10.785 1.133 14.877 1.00 90.00 97 LYS A N 1
ATOM 766 C CA . LYS A 1 97 ? -9.436 0.909 15.403 1.00 90.00 97 LYS A CA 1
ATOM 767 C C . LYS A 1 97 ? -8.714 -0.127 14.541 1.00 90.00 97 LYS A C 1
ATOM 769 O O . LYS A 1 97 ? -9.037 -1.313 14.589 1.00 90.00 97 LYS A O 1
ATOM 774 N N . VAL A 1 98 ? -7.727 0.314 13.768 1.00 88.50 98 VAL A N 1
ATOM 775 C CA . VAL A 1 98 ? -6.980 -0.549 12.840 1.00 88.50 98 VAL A CA 1
ATOM 776 C C . VAL A 1 98 ? -5.761 -1.163 13.528 1.00 88.50 98 VAL A C 1
ATOM 778 O O . VAL A 1 98 ? -5.056 -0.494 14.281 1.00 88.50 98 VAL A O 1
ATOM 781 N N . ILE A 1 99 ? -5.524 -2.449 13.276 1.00 86.31 99 ILE A N 1
ATOM 782 C CA . ILE A 1 99 ? -4.303 -3.170 13.640 1.00 86.31 99 ILE A CA 1
ATOM 783 C C . ILE A 1 99 ? -3.717 -3.727 12.344 1.00 86.31 99 ILE A C 1
ATOM 785 O O . ILE A 1 99 ? -4.251 -4.685 11.785 1.00 86.31 99 ILE A O 1
ATOM 789 N N . SER A 1 100 ? -2.646 -3.103 11.862 1.00 80.81 100 SER A N 1
ATOM 790 C CA . SER A 1 100 ? -1.953 -3.499 10.635 1.00 80.81 100 SER A CA 1
ATOM 791 C C . SER A 1 100 ? -0.981 -4.643 10.905 1.00 80.81 100 SER A C 1
ATOM 793 O O . SER A 1 100 ? -0.204 -4.592 11.858 1.00 80.81 100 SER A O 1
ATOM 795 N N . VAL A 1 101 ? -1.008 -5.659 10.051 1.00 80.62 101 VAL A N 1
ATOM 796 C CA . VAL A 1 101 ? -0.221 -6.887 10.197 1.00 80.62 101 VAL A CA 1
ATOM 797 C C . VAL A 1 101 ? 0.330 -7.349 8.858 1.00 80.62 101 VAL A C 1
ATOM 799 O O . VAL A 1 101 ? -0.322 -7.200 7.821 1.00 80.62 101 VAL A O 1
ATOM 802 N N . ASP A 1 102 ? 1.545 -7.892 8.871 1.00 73.06 102 ASP A N 1
ATOM 803 C CA . ASP A 1 102 ? 2.149 -8.445 7.665 1.00 73.06 102 ASP A CA 1
ATOM 804 C C . ASP A 1 102 ? 1.484 -9.778 7.293 1.00 73.06 102 ASP A C 1
ATOM 806 O O . ASP A 1 102 ? 1.106 -10.585 8.140 1.00 73.06 102 ASP A O 1
ATOM 810 N N . SER A 1 103 ? 1.305 -9.999 5.988 1.00 66.38 103 SER A N 1
ATOM 811 C CA . SER A 1 103 ? 0.613 -11.186 5.469 1.00 66.38 103 SER A CA 1
ATOM 812 C C . SER A 1 103 ? 1.334 -12.503 5.779 1.00 66.38 103 SER A C 1
ATOM 814 O O . SER A 1 103 ? 0.688 -13.549 5.779 1.00 66.38 103 SER A O 1
ATOM 816 N N . SER A 1 104 ? 2.642 -12.464 6.064 1.00 63.53 104 SER A N 1
ATOM 817 C CA . SER A 1 104 ? 3.415 -13.614 6.556 1.00 63.53 104 SER A CA 1
ATOM 818 C C . SER A 1 104 ? 2.944 -14.099 7.924 1.00 63.53 104 SER A C 1
ATOM 820 O O . SER A 1 104 ? 3.046 -15.283 8.217 1.00 63.53 104 SER A O 1
ATOM 822 N N . ASP A 1 105 ? 2.375 -13.203 8.728 1.00 62.59 105 ASP A N 1
ATOM 823 C CA . ASP A 1 105 ? 2.048 -13.456 10.132 1.00 62.59 105 ASP A CA 1
ATOM 824 C C . ASP A 1 105 ? 0.586 -13.919 10.276 1.00 62.59 105 ASP A C 1
ATOM 826 O O . ASP A 1 105 ? 0.038 -14.032 11.373 1.00 62.59 105 ASP A O 1
ATOM 830 N N . LYS A 1 106 ? -0.080 -14.199 9.144 1.0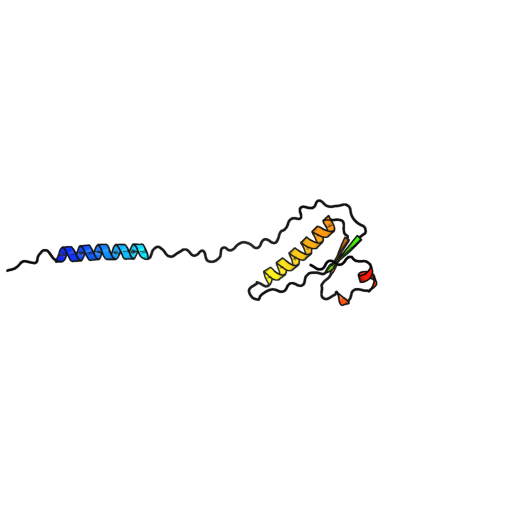0 62.84 106 LYS A N 1
ATOM 831 C CA . LYS A 1 106 ? -1.485 -14.619 9.082 1.00 62.84 106 LYS A CA 1
ATOM 832 C C . LYS A 1 106 ? -1.756 -15.920 9.838 1.00 62.84 106 LYS A C 1
ATOM 834 O O . LYS A 1 106 ? -2.854 -16.110 10.381 1.00 62.84 106 LYS A O 1
ATOM 839 N N . ASP A 1 107 ? -0.760 -16.791 9.894 1.00 61.09 107 ASP A N 1
ATOM 840 C CA . ASP A 1 107 ? -0.853 -18.073 10.583 1.00 61.09 107 ASP A CA 1
ATOM 841 C C . ASP A 1 107 ? -0.589 -17.953 12.092 1.00 61.09 107 ASP A C 1
ATOM 843 O O . ASP A 1 107 ? -1.117 -18.761 12.858 1.00 61.09 107 ASP A O 1
ATOM 847 N N . ASP A 1 108 ? 0.066 -16.873 12.532 1.00 58.25 108 ASP A N 1
ATOM 848 C CA . ASP A 1 108 ? 0.364 -16.586 13.942 1.00 58.25 108 ASP A CA 1
ATOM 849 C C . ASP A 1 108 ? -0.815 -15.947 14.697 1.00 58.25 108 ASP A C 1
ATOM 851 O O . ASP A 1 108 ? -0.767 -15.753 15.918 1.00 58.25 108 ASP A O 1
ATOM 855 N N . PHE A 1 109 ? -1.930 -15.651 14.014 1.00 60.34 109 PHE A N 1
ATOM 856 C CA . PHE A 1 109 ? -3.116 -15.133 14.691 1.00 60.34 109 PHE A CA 1
ATOM 857 C C . PHE A 1 109 ? -3.795 -16.194 15.547 1.00 60.34 109 PHE A C 1
ATOM 859 O O . PHE A 1 109 ? -4.381 -17.165 15.051 1.00 60.34 109 PHE A O 1
ATOM 866 N N . SER A 1 110 ? -3.818 -15.923 16.853 1.00 55.78 110 SER A N 1
ATOM 867 C CA . SER A 1 110 ? -4.603 -16.686 17.818 1.00 55.78 110 SER A CA 1
ATOM 868 C C . SER A 1 110 ? -6.076 -16.770 17.389 1.00 55.78 110 SER A C 1
ATOM 870 O O . SER A 1 110 ? -6.662 -15.820 16.857 1.00 55.78 110 SER A O 1
ATOM 872 N N . PHE A 1 111 ? -6.722 -17.902 17.675 1.00 53.16 111 PHE A N 1
ATOM 873 C CA . PHE A 1 111 ? -8.143 -18.138 17.388 1.00 53.16 111 PHE A CA 1
ATOM 874 C C . PHE A 1 111 ? -9.064 -17.011 17.913 1.00 53.16 111 PHE A C 1
ATOM 876 O O . PHE A 1 111 ? -10.081 -16.691 17.300 1.00 53.16 111 PHE A O 1
ATOM 883 N N . ALA A 1 112 ? -8.682 -16.343 19.008 1.00 52.66 112 ALA A N 1
ATOM 884 C CA . ALA A 1 112 ? -9.407 -15.206 19.576 1.00 52.66 112 ALA A CA 1
ATOM 885 C C . ALA A 1 112 ? -9.356 -13.932 18.706 1.00 52.66 112 ALA A C 1
ATOM 887 O O . ALA A 1 112 ? -10.332 -13.182 18.679 1.00 52.66 112 ALA A O 1
ATOM 888 N N . GLN A 1 113 ? -8.258 -13.697 17.979 1.00 55.44 113 GLN A N 1
ATOM 889 C CA . GLN A 1 113 ? -8.137 -12.600 17.009 1.00 55.44 113 GLN A CA 1
ATOM 890 C C . GLN A 1 113 ? -8.929 -12.908 15.730 1.00 55.44 113 GLN A C 1
ATOM 892 O O . GLN A 1 113 ? -9.631 -12.034 15.226 1.00 55.44 113 GLN A O 1
ATOM 897 N N . LYS A 1 114 ? -8.936 -14.176 15.290 1.00 56.47 114 LYS A N 1
ATOM 898 C CA . LYS A 1 114 ? -9.779 -14.667 14.180 1.00 56.47 114 LYS A CA 1
ATOM 899 C C . LYS A 1 114 ? -11.277 -14.543 14.436 1.00 56.47 114 LYS A C 1
ATOM 901 O O . LYS A 1 114 ? -12.021 -14.285 13.497 1.00 56.47 114 LYS A O 1
ATOM 906 N N . LYS A 1 115 ? -11.708 -14.662 15.693 1.00 53.50 115 LYS A N 1
ATOM 907 C CA . LYS A 1 115 ? -13.125 -14.630 16.086 1.00 53.50 115 LYS A CA 1
ATOM 908 C C . LYS A 1 115 ? -13.691 -13.221 16.346 1.00 53.50 115 LYS A C 1
ATOM 910 O O . LYS A 1 115 ? -14.906 -13.090 16.440 1.00 53.50 115 LYS A O 1
ATOM 915 N N . LYS A 1 116 ? -12.849 -12.188 16.506 1.00 53.62 116 LYS A N 1
ATOM 916 C CA . LYS A 1 116 ? -13.273 -10.817 16.883 1.00 53.62 116 LYS A CA 1
ATOM 917 C C . LYS A 1 116 ? -13.049 -9.740 15.814 1.00 53.62 116 LYS A C 1
ATOM 919 O O . LYS A 1 116 ? -13.640 -8.674 15.943 1.00 53.62 116 LYS A O 1
ATOM 924 N N . GLY A 1 117 ? -12.196 -9.972 14.817 1.00 53.59 117 GLY A N 1
ATOM 925 C CA . GLY A 1 117 ? -11.908 -8.991 13.766 1.00 53.59 117 GLY A CA 1
ATOM 926 C C . GLY A 1 117 ? -12.743 -9.216 12.508 1.00 53.59 117 GLY A C 1
ATOM 927 O O . GLY A 1 117 ? -12.872 -10.352 12.051 1.00 53.59 117 GLY A O 1
ATOM 928 N N . ILE A 1 118 ? -13.268 -8.137 11.923 1.00 59.34 118 ILE A N 1
ATOM 929 C CA . ILE A 1 118 ? -13.710 -8.141 10.523 1.00 59.34 118 ILE A CA 1
ATOM 930 C C . ILE A 1 118 ? -12.443 -8.108 9.663 1.00 59.34 118 ILE A C 1
ATOM 932 O O . ILE A 1 118 ? -11.574 -7.255 9.853 1.00 59.34 118 ILE A O 1
ATOM 936 N N . TRP A 1 119 ? -12.322 -9.073 8.754 1.00 56.50 119 TRP A N 1
ATOM 937 C CA . TRP A 1 119 ? -11.158 -9.236 7.889 1.00 56.50 119 TRP A CA 1
ATOM 938 C C . TRP A 1 119 ? -11.361 -8.460 6.592 1.00 56.50 119 TRP A C 1
ATOM 940 O O . TRP A 1 119 ? -12.298 -8.748 5.849 1.00 56.50 119 TRP A O 1
ATOM 950 N N . LEU A 1 120 ? -10.460 -7.524 6.294 1.00 50.97 120 LEU A N 1
ATOM 951 C CA . LEU A 1 120 ? -10.340 -6.945 4.959 1.00 50.97 120 LEU A CA 1
ATOM 952 C C . LEU A 1 120 ? -9.040 -7.441 4.321 1.00 50.97 120 LEU A C 1
ATOM 954 O O . LEU A 1 120 ? -7.949 -7.163 4.817 1.00 50.97 120 LEU A O 1
ATOM 958 N N . SER A 1 121 ? -9.180 -8.191 3.228 1.00 51.53 121 SER A N 1
ATOM 959 C CA . SER A 1 121 ? -8.100 -8.471 2.283 1.00 51.53 121 SER A CA 1
ATOM 960 C C . SER A 1 121 ? -8.335 -7.577 1.073 1.00 51.53 121 SER A C 1
ATOM 962 O O . SER A 1 121 ? -9.428 -7.619 0.507 1.00 51.53 121 SER A O 1
ATOM 964 N N . LEU A 1 122 ? -7.344 -6.762 0.722 1.00 50.66 122 LEU A N 1
ATOM 965 C CA . LEU A 1 122 ? -7.335 -5.968 -0.508 1.00 50.66 122 LEU A CA 1
ATOM 966 C C . LEU A 1 122 ? -6.609 -6.708 -1.626 1.00 50.66 122 LEU A C 1
ATOM 968 O O . LEU A 1 122 ? -5.645 -7.438 -1.297 1.00 50.66 122 LEU A O 1
#

Radius of gyration: 34.48 Å; chains: 1; bounding box: 46×46×107 Å

Foldseek 3Di:
DDDDPPPVVVVVVVVVVVVVVVVVVVPPPPPPVPDPPDDDDLDDDDPFAQDAADPAEAEEEQADDDDDPPDDPVVVVVNSVSVQVVVCVVCRSVRHHYDYDYNVCVVVDDVVNVVRHDYDDD

pLDDT: mean 71.52, std 16.93, range [37.09, 92.56]

Organism: NCBI:txid1352357

Secondary structure (DSSP, 8-state):
----SSSHHHHHHHHHHHHHHHHHHTT----------PPP----------PPPPS-EEEEEPP-----TTS-HHHHHHHHHHHHHHHHHHHHHTT-EEEEE-GGGGGS--HHHHHHPEEE--

InterPro domains:
  IPR007876 Neuraminyllactose-binding hemagglutinin [PF05211] (20-117)
  IPR038531 Neuraminyllactose-binding hemagglutinin superfamily [G3DSA:3.30.160.180] (31-122)